Protein AF-A0A969GHV6-F1 (afdb_monomer)

Foldseek 3Di:
DPPLPVVLVVLVLPAQWEFEDVDPTFIDGNNHTQPQLPDLLLSLVVLLQVLLQDKDFLQRSLCLQVVVDDSVVSSVVSVVSVVSCCVRHNQQWDDDPTIIHGDPVGRYHYVNVVVVVVVCVVVVHDDDPNCPSVVVSSVVSCVSNVVVVVVVVVDDPPPDDD

Solvent-accessible surface area (backbone atoms only — not comparable to full-atom values): 9403 Å² total; per-residue (Å²): 140,76,75,74,64,57,62,60,48,52,51,57,72,70,23,45,33,37,39,40,67,89,60,78,81,43,48,28,46,74,84,38,74,51,75,83,63,68,53,65,70,40,48,46,49,52,50,39,31,58,66,52,67,44,77,38,48,48,66,58,52,17,49,70,76,30,63,94,45,57,69,71,56,14,50,52,49,46,52,52,35,51,54,51,44,39,70,61,53,42,75,47,55,43,71,65,98,58,37,35,26,54,30,83,93,47,52,71,35,45,52,60,61,54,49,52,54,52,51,48,67,73,54,77,69,66,80,71,61,93,55,50,50,50,54,53,38,52,53,51,42,51,60,65,49,56,51,55,61,58,54,67,73,64,65,74,81,77,80,86,76,134

Sequence (162 aa):
MPEVKEESRSVFEAAELKLSVLGPLQIEVGGTSCVDLTAQKAQALLVYLGVTARAQDRQLLAGLLWSDSTERLARTSLRKALVQLRQSVGDHILADRQTVSVNRQRTIWIDAHIFERACQRLQGGVPVDPNARERCARRFISIVTSFSAIFARMTPPSLKSG

Mean predicted aligned error: 9.6 Å

Structure (mmCIF, N/CA/C/O backbone):
data_AF-A0A969GHV6-F1
#
_entry.id   AF-A0A969GHV6-F1
#
loop_
_atom_site.group_PDB
_atom_site.id
_atom_site.type_symbol
_atom_site.label_atom_id
_atom_site.label_alt_id
_atom_site.label_comp_id
_atom_site.label_asym_id
_atom_site.label_entity_id
_atom_site.label_seq_id
_atom_site.pdbx_PDB_ins_code
_atom_site.Cartn_x
_atom_site.Cartn_y
_atom_site.Cartn_z
_atom_site.occupancy
_atom_site.B_iso_or_equiv
_atom_site.auth_seq_id
_atom_site.auth_comp_id
_atom_site.auth_asym_id
_atom_site.auth_atom_id
_atom_site.pdbx_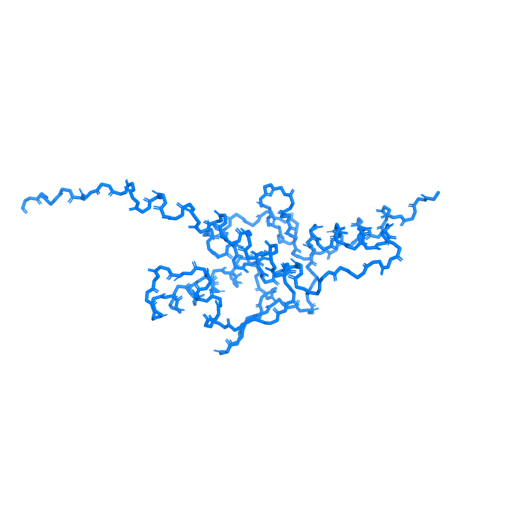PDB_model_num
ATOM 1 N N . MET A 1 1 ? 12.762 -2.367 -34.307 1.00 42.12 1 MET A N 1
ATOM 2 C CA . MET A 1 1 ? 12.340 -3.143 -33.120 1.00 42.12 1 MET A CA 1
ATOM 3 C C . MET A 1 1 ? 11.227 -2.391 -32.380 1.00 42.12 1 MET A C 1
ATOM 5 O O . MET A 1 1 ? 11.559 -1.450 -31.668 1.00 42.12 1 MET A O 1
ATOM 9 N N . PRO A 1 2 ? 9.932 -2.726 -32.574 1.00 46.19 2 PRO A N 1
ATOM 10 C CA . PRO A 1 2 ? 8.808 -2.029 -31.933 1.00 46.19 2 PRO A CA 1
ATOM 11 C C . PRO A 1 2 ? 8.046 -2.839 -30.855 1.00 46.19 2 PRO A C 1
ATOM 13 O O . PRO A 1 2 ? 6.961 -2.436 -30.459 1.00 46.19 2 PRO A O 1
ATOM 16 N N . GLU A 1 3 ? 8.593 -3.936 -30.328 1.00 42.25 3 GLU A N 1
ATOM 17 C CA . GLU A 1 3 ? 7.818 -4.923 -29.543 1.00 42.25 3 GLU A CA 1
ATOM 18 C C . GLU A 1 3 ? 7.562 -4.552 -28.063 1.00 42.25 3 GLU A C 1
ATOM 20 O O . GLU A 1 3 ? 6.762 -5.180 -27.381 1.00 42.25 3 GLU A O 1
ATOM 25 N N . VAL A 1 4 ? 8.185 -3.488 -2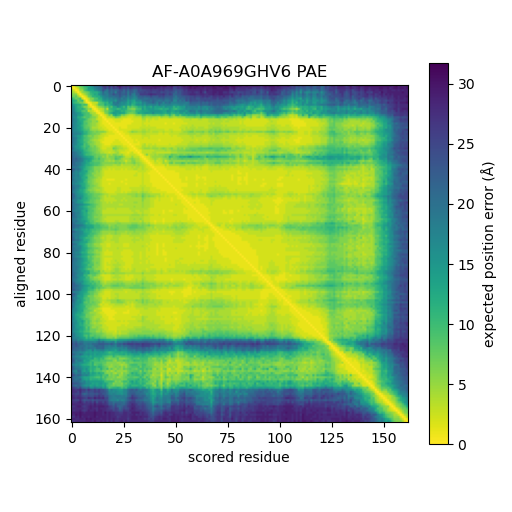7.540 1.00 47.72 4 VAL A N 1
ATOM 26 C CA . VAL A 1 4 ? 8.060 -3.113 -26.110 1.00 47.72 4 VAL A CA 1
ATOM 27 C C . VAL A 1 4 ? 6.791 -2.287 -25.814 1.00 47.72 4 VAL A C 1
ATOM 29 O O . VAL A 1 4 ? 6.353 -2.197 -24.663 1.00 47.72 4 VAL A O 1
ATOM 32 N N . LYS A 1 5 ? 6.171 -1.674 -26.835 1.00 43.12 5 LYS A N 1
ATOM 33 C CA . LYS A 1 5 ? 5.031 -0.754 -26.650 1.00 43.12 5 LYS A CA 1
ATOM 34 C C . LYS A 1 5 ? 3.676 -1.454 -26.470 1.00 43.12 5 LYS A C 1
ATOM 36 O O . LYS A 1 5 ? 2.815 -0.882 -25.807 1.00 43.12 5 LYS A O 1
ATOM 41 N N . GLU A 1 6 ? 3.481 -2.657 -27.007 1.00 42.56 6 GLU A N 1
ATOM 42 C CA . GLU A 1 6 ? 2.169 -3.335 -27.016 1.00 42.56 6 GLU A CA 1
ATOM 43 C C . GLU A 1 6 ? 1.877 -4.148 -25.746 1.00 42.56 6 GLU A C 1
ATOM 45 O O . GLU A 1 6 ? 0.766 -4.077 -25.213 1.00 42.56 6 GLU A O 1
ATOM 50 N N . GLU A 1 7 ? 2.870 -4.830 -25.168 1.00 49.91 7 GLU A N 1
ATOM 51 C CA . GLU A 1 7 ? 2.693 -5.552 -23.894 1.00 49.91 7 GLU A CA 1
ATOM 52 C C . GLU A 1 7 ? 2.400 -4.603 -22.725 1.00 49.91 7 GLU A C 1
ATOM 54 O O . GLU A 1 7 ? 1.548 -4.867 -21.880 1.00 49.91 7 GLU A O 1
ATOM 59 N N . SER A 1 8 ? 3.080 -3.457 -22.681 1.00 52.50 8 SER A N 1
ATOM 60 C CA . SER A 1 8 ? 2.918 -2.508 -21.573 1.00 52.50 8 SER A CA 1
ATOM 61 C C . SER A 1 8 ? 1.558 -1.803 -21.613 1.00 52.50 8 SER A C 1
ATOM 63 O O . SER A 1 8 ? 1.018 -1.454 -20.564 1.00 52.50 8 SER A O 1
ATOM 65 N N . ARG A 1 9 ? 0.995 -1.612 -22.814 1.00 54.91 9 ARG A N 1
ATOM 66 C CA . ARG A 1 9 ? -0.300 -0.953 -23.027 1.00 54.91 9 ARG A CA 1
ATOM 67 C C . ARG A 1 9 ? -1.479 -1.903 -22.798 1.00 54.91 9 ARG A C 1
ATOM 69 O O . ARG A 1 9 ? -2.447 -1.505 -22.161 1.00 54.91 9 ARG A O 1
ATOM 76 N N . SER A 1 10 ? -1.363 -3.164 -23.219 1.00 58.38 10 SER A N 1
ATOM 77 C CA . SER A 1 10 ? -2.401 -4.187 -23.005 1.00 58.38 10 SER A CA 1
ATOM 78 C C . SER A 1 10 ? -2.579 -4.556 -21.527 1.00 58.38 10 SER A C 1
ATOM 80 O O . SER A 1 10 ? -3.706 -4.635 -21.043 1.00 58.38 10 SER A O 1
ATOM 82 N N . VAL A 1 11 ? -1.485 -4.696 -20.767 1.00 61.03 11 VAL A N 1
ATOM 83 C CA . VAL A 1 11 ? -1.553 -4.960 -19.316 1.00 61.03 11 VAL A CA 1
ATOM 84 C C . VAL A 1 11 ? -2.062 -3.738 -18.547 1.00 61.03 11 VAL A C 1
ATOM 86 O O . VAL A 1 11 ? -2.746 -3.887 -17.537 1.00 61.03 11 VAL A O 1
ATOM 89 N N . PHE A 1 12 ? -1.761 -2.526 -19.025 1.00 59.03 12 PHE A N 1
ATOM 90 C CA . PHE A 1 12 ? -2.295 -1.295 -18.447 1.00 59.03 12 PHE A CA 1
ATOM 91 C C . PHE A 1 12 ? -3.809 -1.173 -18.649 1.00 59.03 12 PHE A C 1
ATOM 93 O O . PHE A 1 12 ? -4.502 -0.789 -17.717 1.00 59.03 12 PHE A O 1
ATOM 100 N N . GLU A 1 13 ? -4.348 -1.485 -19.829 1.00 62.91 13 GLU A N 1
ATOM 101 C CA . GLU A 1 13 ? -5.794 -1.385 -20.089 1.00 62.91 13 GLU A CA 1
ATOM 102 C C . GLU A 1 13 ? -6.609 -2.489 -19.398 1.00 62.91 13 GLU A C 1
ATOM 104 O O . GLU A 1 13 ? -7.722 -2.223 -18.955 1.00 62.91 13 GLU A O 1
ATOM 109 N N . ALA A 1 14 ? -6.042 -3.687 -19.223 1.00 69.44 14 ALA A N 1
ATOM 110 C CA . ALA A 1 14 ? -6.721 -4.824 -18.594 1.00 69.44 14 ALA A CA 1
ATOM 111 C C . ALA A 1 14 ? -6.638 -4.860 -17.052 1.00 69.44 14 ALA A C 1
ATOM 113 O O . ALA A 1 14 ? -7.248 -5.727 -16.422 1.00 69.44 14 ALA A O 1
ATOM 114 N N . ALA A 1 15 ? -5.856 -3.976 -16.425 1.00 79.00 15 ALA A N 1
ATOM 115 C CA . ALA A 1 15 ? -5.690 -3.975 -14.976 1.00 79.00 15 ALA A CA 1
ATOM 116 C C . ALA A 1 15 ? -6.899 -3.370 -14.249 1.00 79.00 15 ALA A C 1
ATOM 118 O O . ALA A 1 15 ? -7.284 -2.228 -14.495 1.00 79.00 15 ALA A O 1
ATOM 119 N N . GLU A 1 16 ? -7.446 -4.131 -13.299 1.00 89.44 16 GLU A N 1
ATOM 120 C CA . GLU A 1 16 ? -8.570 -3.717 -12.455 1.00 89.44 16 GLU A CA 1
ATOM 121 C C . GLU A 1 16 ? -8.160 -2.629 -11.447 1.00 89.44 16 GLU A C 1
ATOM 123 O O . GLU A 1 16 ? -8.950 -1.735 -11.166 1.00 89.44 16 GLU A O 1
ATOM 128 N N . LEU A 1 17 ? -6.922 -2.664 -10.943 1.00 92.50 17 LEU A N 1
ATOM 129 C CA . LEU A 1 17 ? -6.349 -1.627 -10.077 1.00 92.50 17 LEU A CA 1
ATOM 130 C C . LEU A 1 17 ? -5.054 -1.089 -10.683 1.00 92.50 17 LEU A C 1
ATOM 132 O O . LEU A 1 17 ? -4.148 -1.865 -10.993 1.00 92.50 17 LEU A O 1
ATOM 136 N N . LYS A 1 18 ? -4.930 0.236 -10.786 1.00 93.00 18 LYS A N 1
ATOM 137 C CA . LYS A 1 18 ? -3.722 0.915 -11.269 1.00 93.00 18 LYS A CA 1
ATOM 138 C C . LYS A 1 18 ? -3.174 1.860 -10.213 1.00 93.00 18 LYS A C 1
ATOM 140 O O . LYS A 1 18 ? -3.923 2.634 -9.619 1.00 93.00 18 LYS A O 1
ATOM 145 N N . LEU A 1 19 ? -1.864 1.791 -10.000 1.00 92.69 19 LEU A N 1
ATOM 146 C CA . LEU A 1 19 ? -1.124 2.646 -9.081 1.00 92.69 19 LEU A CA 1
ATOM 147 C C . LEU A 1 19 ? 0.019 3.332 -9.833 1.00 92.69 19 LEU A C 1
ATOM 149 O O . LEU A 1 19 ? 0.975 2.673 -10.248 1.00 92.69 19 LEU A O 1
ATOM 153 N N . SER A 1 20 ? -0.063 4.653 -9.964 1.00 91.88 20 SER A N 1
ATOM 154 C CA . SER A 1 20 ? 1.038 5.479 -10.466 1.00 91.88 20 SER A CA 1
ATOM 155 C C . SER A 1 20 ? 1.780 6.070 -9.271 1.00 91.88 20 SER A C 1
ATOM 157 O O . SER A 1 20 ? 1.194 6.838 -8.505 1.00 91.88 20 SER A O 1
ATOM 159 N N . VAL A 1 21 ? 3.041 5.678 -9.069 1.00 90.44 21 VAL A N 1
ATOM 160 C CA . VAL A 1 21 ? 3.852 6.047 -7.894 1.00 90.44 21 VAL A CA 1
ATOM 161 C C . VAL A 1 21 ? 5.185 6.708 -8.252 1.00 90.44 21 VAL A C 1
ATOM 163 O O . VAL A 1 21 ? 5.876 7.196 -7.360 1.00 90.44 21 VAL A O 1
ATOM 166 N N . LEU A 1 22 ? 5.556 6.765 -9.536 1.00 85.94 22 LEU A N 1
ATOM 167 C CA . LEU A 1 22 ? 6.760 7.458 -10.026 1.00 85.94 22 LEU A CA 1
ATOM 168 C C . LEU A 1 22 ? 6.527 8.958 -10.301 1.00 85.94 22 LEU A C 1
ATOM 170 O O . LEU A 1 22 ? 7.322 9.613 -10.972 1.00 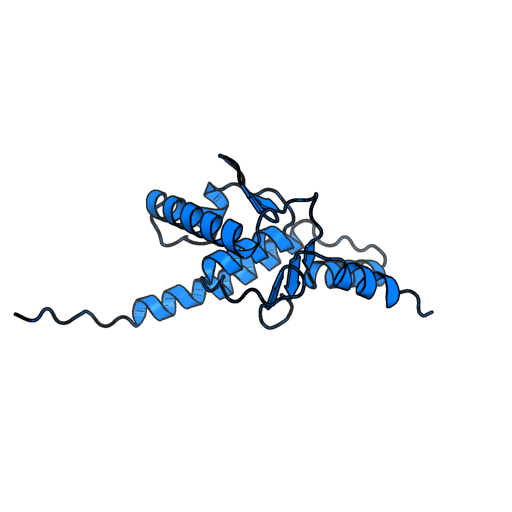85.94 22 LEU A O 1
ATOM 174 N N . GLY A 1 23 ? 5.442 9.508 -9.763 1.00 85.19 23 GLY A N 1
ATOM 175 C CA . GLY A 1 23 ? 5.029 10.904 -9.853 1.00 85.19 23 GLY A CA 1
ATOM 176 C C . GLY A 1 23 ? 4.018 11.216 -8.745 1.00 85.19 23 GLY A C 1
ATOM 177 O O . GLY A 1 23 ? 4.069 10.584 -7.686 1.00 85.19 23 GLY A O 1
ATOM 178 N N . PRO A 1 24 ? 3.083 12.163 -8.951 1.00 86.25 24 PRO A N 1
ATOM 179 C CA . PRO A 1 24 ? 1.937 12.311 -8.060 1.00 86.25 24 PRO A CA 1
ATOM 180 C C . PRO A 1 24 ? 1.195 10.979 -7.922 1.00 86.25 24 PRO A C 1
ATOM 182 O O . PRO A 1 24 ? 0.943 10.313 -8.926 1.00 86.25 24 PRO A O 1
ATOM 185 N N . LEU A 1 25 ? 0.846 10.600 -6.690 1.00 89.12 25 LEU A N 1
ATOM 186 C CA . LEU A 1 25 ? 0.132 9.351 -6.448 1.00 89.12 25 LEU A CA 1
ATOM 187 C C . LEU A 1 25 ? -1.234 9.386 -7.140 1.00 89.12 25 LEU A C 1
ATOM 189 O O . LEU A 1 25 ? -2.077 10.218 -6.803 1.00 89.12 25 LEU A O 1
ATOM 193 N N . GLN A 1 26 ? -1.457 8.451 -8.060 1.00 91.00 26 GLN A N 1
ATOM 194 C CA . GLN A 1 26 ? -2.755 8.221 -8.688 1.00 91.00 26 GLN A CA 1
ATOM 195 C C . GLN A 1 26 ? -3.182 6.777 -8.456 1.00 91.00 26 GLN A C 1
ATOM 197 O O . GLN A 1 26 ? -2.381 5.849 -8.575 1.00 91.00 26 GLN A O 1
ATOM 202 N N . ILE A 1 27 ? -4.449 6.608 -8.091 1.00 92.38 27 ILE A N 1
ATOM 203 C CA . ILE A 1 27 ? -5.060 5.318 -7.786 1.00 92.38 27 ILE A CA 1
ATOM 204 C C . ILE A 1 27 ? -6.308 5.225 -8.650 1.00 92.38 27 ILE A C 1
ATOM 206 O O . ILE A 1 27 ? -7.203 6.053 -8.505 1.00 92.38 27 ILE A O 1
ATOM 210 N N . GLU A 1 28 ? -6.380 4.232 -9.528 1.00 92.81 28 GLU A N 1
ATOM 211 C CA . GLU A 1 28 ? -7.547 3.998 -10.380 1.00 92.81 28 GLU A CA 1
ATOM 212 C C . GLU A 1 28 ? -8.083 2.585 -10.171 1.00 92.81 28 GLU A C 1
ATOM 214 O O . GLU A 1 28 ? -7.313 1.627 -10.153 1.00 92.81 28 GLU A O 1
ATOM 219 N N . VAL A 1 29 ? -9.402 2.452 -10.050 1.00 91.00 29 VAL A N 1
ATOM 220 C CA . VAL A 1 29 ? -10.105 1.170 -9.930 1.00 91.00 29 VAL A CA 1
ATOM 221 C C . VAL A 1 29 ? -11.092 1.061 -11.084 1.00 91.00 29 VAL A C 1
ATOM 223 O O . VAL A 1 29 ? -11.926 1.946 -11.273 1.00 91.00 29 VAL A O 1
ATOM 226 N N . GLY A 1 30 ? -10.970 0.019 -11.906 1.00 88.06 30 GLY A N 1
ATOM 227 C CA . GLY A 1 30 ? -11.794 -0.171 -13.103 1.00 88.06 30 GLY A CA 1
ATOM 228 C C . GLY A 1 30 ? -11.718 1.006 -14.084 1.00 88.06 30 GLY A C 1
ATOM 229 O O . GLY A 1 30 ? -12.714 1.343 -14.713 1.00 88.06 30 GLY A O 1
ATOM 230 N N . GLY A 1 31 ? -10.567 1.686 -14.156 1.00 85.94 31 GLY A N 1
ATOM 231 C CA . GLY A 1 31 ? -10.367 2.881 -14.989 1.00 85.94 31 GLY A CA 1
ATOM 232 C C . GLY A 1 31 ? -10.952 4.182 -14.423 1.00 85.94 31 GLY A C 1
ATOM 233 O O . GLY A 1 31 ? -10.906 5.203 -15.100 1.00 85.94 31 GLY A O 1
ATOM 234 N N . THR A 1 32 ? -11.483 4.173 -13.196 1.00 86.88 32 THR A N 1
ATOM 235 C CA . THR A 1 32 ? -11.998 5.374 -12.519 1.00 86.88 32 THR A CA 1
ATOM 236 C C . THR A 1 32 ? -11.059 5.796 -11.395 1.00 86.88 32 THR A C 1
ATOM 238 O O . THR A 1 32 ? -10.633 4.962 -10.597 1.00 86.88 32 THR A O 1
ATOM 241 N N . SER A 1 33 ? -10.750 7.093 -11.301 1.00 87.31 33 SER A N 1
ATOM 242 C CA . SER A 1 33 ? -9.937 7.634 -10.204 1.00 87.31 33 SER A CA 1
ATOM 243 C C . SER A 1 33 ? -10.596 7.365 -8.847 1.00 87.31 33 SER A C 1
ATOM 245 O O . SER A 1 33 ? -11.771 7.666 -8.635 1.00 87.31 33 SER A O 1
ATOM 247 N N . CYS A 1 34 ? -9.837 6.785 -7.921 1.00 85.94 34 CYS A N 1
ATOM 248 C CA . CYS A 1 34 ? -10.296 6.408 -6.592 1.00 85.94 34 CYS A CA 1
ATOM 249 C C . CYS A 1 34 ? -10.222 7.616 -5.646 1.00 85.94 34 CYS A C 1
ATOM 251 O O . CYS A 1 34 ? -9.245 7.807 -4.919 1.00 85.94 34 CYS A O 1
ATOM 253 N N . VAL A 1 35 ? -11.261 8.452 -5.670 1.00 77.81 35 VAL A N 1
ATOM 254 C CA . VAL A 1 35 ? -11.314 9.703 -4.889 1.00 77.81 35 VAL A CA 1
ATOM 255 C C . VAL A 1 35 ? -11.615 9.452 -3.401 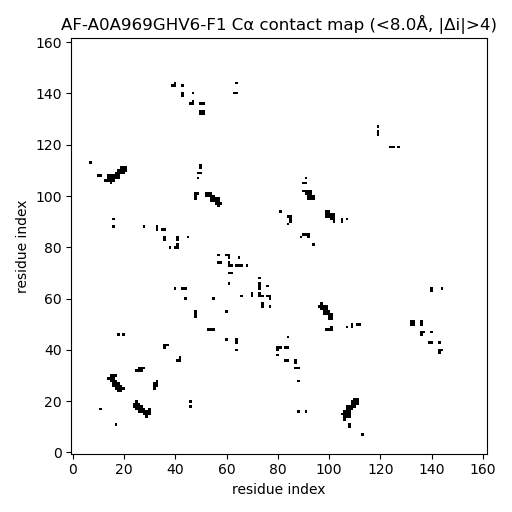1.00 77.81 35 VAL A C 1
ATOM 257 O O . VAL A 1 35 ? -11.213 10.240 -2.547 1.00 77.81 35 VAL A O 1
ATOM 260 N N . ASP A 1 36 ? -12.244 8.323 -3.061 1.00 80.25 36 ASP A N 1
ATOM 261 C CA . ASP A 1 36 ? -12.695 8.020 -1.692 1.00 80.25 36 ASP A CA 1
ATOM 262 C C . ASP A 1 36 ? -11.558 7.629 -0.729 1.00 80.25 36 ASP A C 1
ATOM 264 O O . ASP A 1 36 ? -11.692 7.701 0.500 1.00 80.25 36 ASP A O 1
ATOM 268 N N . LEU A 1 37 ? -10.401 7.226 -1.261 1.00 84.94 37 LEU A N 1
ATOM 269 C CA . LEU A 1 37 ? -9.238 6.868 -0.455 1.00 84.94 37 LEU A CA 1
ATOM 270 C C . LEU A 1 37 ? -8.397 8.110 -0.138 1.00 84.94 37 LEU A C 1
ATOM 272 O O . LEU A 1 37 ? -7.286 8.261 -0.630 1.00 84.94 37 LEU A O 1
ATOM 276 N N . THR A 1 38 ? -8.915 9.005 0.701 1.00 80.88 38 THR A N 1
ATOM 277 C CA . THR A 1 38 ? -8.264 10.289 1.036 1.00 80.88 38 THR A CA 1
ATOM 278 C C . THR A 1 38 ? -7.224 10.193 2.155 1.00 80.88 38 THR A C 1
ATOM 280 O O . THR A 1 38 ? -6.368 11.066 2.305 1.00 80.88 38 THR A O 1
ATOM 283 N N . ALA A 1 39 ? -7.275 9.135 2.968 1.00 86.56 39 ALA A N 1
ATOM 284 C CA . ALA A 1 39 ? -6.385 8.988 4.110 1.00 86.56 39 ALA A CA 1
ATOM 285 C C . ALA A 1 39 ? -4.958 8.652 3.648 1.00 86.56 39 ALA A C 1
ATOM 287 O O . ALA A 1 39 ? -4.689 7.534 3.208 1.00 86.56 39 ALA A O 1
ATOM 288 N N . GLN A 1 40 ? -4.019 9.583 3.843 1.00 88.50 40 GLN A N 1
ATOM 289 C CA . GLN A 1 40 ? -2.615 9.433 3.429 1.00 88.50 40 GLN A CA 1
ATOM 290 C C . GLN A 1 40 ? -1.970 8.128 3.923 1.00 88.50 40 GLN A C 1
ATOM 292 O O . GLN A 1 40 ? -1.261 7.460 3.178 1.00 88.50 40 GLN A O 1
ATOM 297 N N . LYS A 1 41 ? -2.245 7.707 5.167 1.00 89.38 41 LYS A N 1
ATOM 298 C CA . LYS A 1 41 ? -1.706 6.444 5.706 1.00 89.38 41 LYS A CA 1
ATOM 299 C C . LYS A 1 41 ? -2.341 5.198 5.082 1.00 89.38 41 LYS A C 1
ATOM 301 O O . LYS A 1 41 ? -1.674 4.172 4.991 1.00 89.38 41 LYS A O 1
ATOM 306 N N . ALA A 1 42 ? -3.595 5.274 4.636 1.00 91.81 42 ALA A N 1
ATOM 307 C CA . ALA A 1 42 ? -4.238 4.181 3.909 1.00 91.81 42 ALA A CA 1
ATOM 308 C C . ALA A 1 42 ? -3.701 4.091 2.470 1.00 91.81 42 ALA A C 1
ATOM 310 O O . ALA A 1 42 ? -3.366 3.003 2.010 1.00 91.81 42 ALA A O 1
ATOM 311 N N . GLN A 1 43 ? -3.510 5.233 1.804 1.00 92.00 43 GLN A N 1
ATOM 312 C CA . GLN A 1 43 ? -2.820 5.313 0.514 1.00 92.00 43 GLN A CA 1
ATOM 313 C C . GLN A 1 43 ? -1.388 4.757 0.598 1.00 92.00 43 GLN A C 1
ATOM 315 O O . GLN A 1 43 ? -1.003 3.906 -0.200 1.00 92.00 43 GLN A O 1
ATOM 320 N N . ALA A 1 44 ? -0.612 5.170 1.606 1.00 91.44 44 ALA A N 1
ATOM 321 C CA . ALA A 1 44 ? 0.742 4.669 1.833 1.00 91.44 44 ALA A CA 1
ATOM 322 C C . ALA A 1 44 ? 0.771 3.156 2.088 1.00 91.44 44 ALA A C 1
ATOM 324 O O . ALA A 1 44 ? 1.656 2.469 1.583 1.00 91.44 44 ALA A O 1
ATOM 325 N N . LEU A 1 45 ? -0.212 2.626 2.826 1.00 93.75 45 LEU A N 1
ATOM 326 C CA . LEU A 1 45 ? -0.372 1.188 3.028 1.00 93.75 45 LEU A CA 1
ATOM 327 C C . LEU A 1 45 ? -0.603 0.451 1.702 1.00 93.75 45 LEU A C 1
ATOM 329 O O . LEU A 1 45 ? 0.064 -0.551 1.446 1.00 93.75 45 LEU A O 1
ATOM 333 N N . LEU A 1 46 ? -1.504 0.953 0.852 1.00 93.38 46 LEU A N 1
ATOM 334 C CA . LEU A 1 46 ? -1.781 0.366 -0.461 1.00 93.38 46 LEU A CA 1
ATOM 335 C C . LEU A 1 46 ? -0.535 0.353 -1.348 1.00 93.38 46 LEU A C 1
ATOM 337 O O . LEU A 1 46 ? -0.178 -0.691 -1.890 1.00 93.38 46 LEU A O 1
ATOM 341 N N . VAL A 1 47 ? 0.153 1.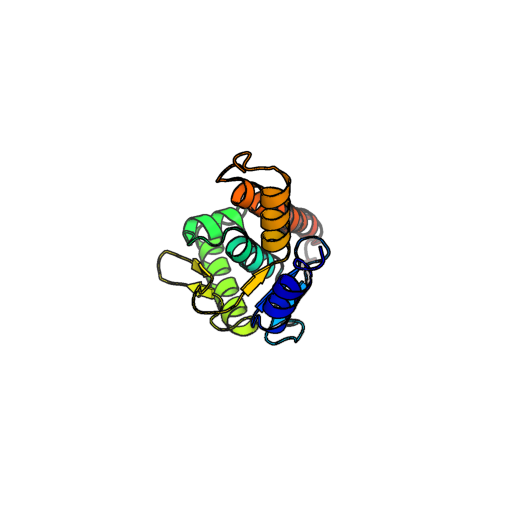492 -1.447 1.00 92.12 47 VAL A N 1
ATOM 342 C CA . VAL A 1 47 ? 1.387 1.624 -2.231 1.00 92.12 47 VAL A CA 1
ATOM 343 C C . VAL A 1 47 ? 2.464 0.680 -1.710 1.00 92.12 47 VAL A C 1
ATOM 345 O O . VAL A 1 47 ? 3.096 -0.022 -2.495 1.00 92.12 47 VAL A O 1
ATOM 348 N N . TYR A 1 48 ? 2.658 0.607 -0.393 1.00 92.62 48 TYR A N 1
ATOM 349 C CA . TYR A 1 48 ? 3.662 -0.270 0.202 1.00 92.62 48 TYR A CA 1
ATOM 350 C C . TYR A 1 48 ? 3.392 -1.748 -0.101 1.00 92.62 48 TYR A C 1
ATOM 352 O O . TYR A 1 48 ? 4.300 -2.474 -0.516 1.00 92.62 48 TYR A O 1
ATOM 360 N N . LEU A 1 49 ? 2.143 -2.193 0.052 1.00 92.94 49 LEU A N 1
ATOM 361 C CA . LEU A 1 49 ? 1.737 -3.563 -0.271 1.00 92.94 49 LEU A CA 1
ATOM 362 C C . LEU A 1 49 ? 1.886 -3.858 -1.767 1.00 92.94 49 LEU A C 1
ATOM 364 O O . LEU A 1 49 ? 2.415 -4.908 -2.132 1.00 92.94 49 LEU A O 1
ATOM 368 N N . GLY A 1 50 ? 1.479 -2.917 -2.622 1.00 91.62 50 GLY A N 1
ATOM 369 C CA . GLY A 1 50 ? 1.620 -3.008 -4.071 1.00 91.62 50 GLY A CA 1
ATOM 370 C C . GLY A 1 50 ? 3.076 -3.147 -4.504 1.00 91.62 50 GLY A C 1
ATOM 371 O O . GLY A 1 50 ? 3.445 -4.130 -5.140 1.00 91.62 50 GLY A O 1
ATOM 372 N N . VAL A 1 51 ? 3.927 -2.199 -4.111 1.00 89.25 51 VAL A N 1
ATOM 373 C CA . VAL A 1 51 ? 5.337 -2.148 -4.522 1.00 89.25 51 VAL A CA 1
ATOM 374 C C . VAL A 1 51 ? 6.117 -3.354 -4.003 1.00 89.25 51 VAL A C 1
ATOM 376 O O . VAL A 1 51 ? 6.898 -3.944 -4.753 1.00 89.25 51 VAL A O 1
ATOM 379 N N . THR A 1 52 ? 5.905 -3.758 -2.748 1.00 88.25 52 THR A N 1
ATOM 380 C CA . THR A 1 52 ? 6.610 -4.923 -2.192 1.00 88.25 52 THR A CA 1
ATOM 381 C C . THR A 1 52 ? 6.093 -6.247 -2.754 1.00 88.25 52 THR A C 1
ATOM 383 O O . THR A 1 52 ? 6.879 -7.187 -2.880 1.00 88.25 52 THR A O 1
ATOM 386 N N . ALA A 1 53 ? 4.806 -6.330 -3.117 1.00 86.88 53 ALA A N 1
ATOM 387 C CA . ALA A 1 53 ? 4.134 -7.525 -3.640 1.00 86.88 53 ALA A CA 1
ATOM 388 C C . ALA A 1 53 ? 4.316 -8.789 -2.765 1.00 86.88 53 ALA A C 1
ATOM 390 O O . ALA A 1 53 ? 4.268 -9.930 -3.248 1.00 86.88 53 ALA A O 1
ATOM 391 N N . ARG A 1 54 ? 4.531 -8.590 -1.458 1.00 88.56 54 ARG A N 1
ATOM 392 C CA . ARG A 1 54 ? 4.732 -9.633 -0.443 1.00 88.56 54 ARG A CA 1
ATOM 393 C C . ARG A 1 54 ? 3.655 -9.533 0.634 1.00 88.56 54 ARG A C 1
ATOM 395 O O . ARG A 1 54 ? 3.075 -8.472 0.843 1.00 88.56 54 ARG A O 1
ATOM 402 N N . ALA A 1 55 ? 3.391 -10.653 1.302 1.00 92.75 55 ALA A N 1
ATOM 403 C CA . ALA A 1 55 ? 2.587 -10.635 2.515 1.00 92.75 55 ALA A CA 1
ATOM 404 C C . ALA A 1 55 ? 3.397 -9.982 3.637 1.00 92.75 55 ALA A C 1
ATOM 406 O O . ALA A 1 55 ? 4.584 -10.263 3.787 1.00 92.75 55 ALA A O 1
ATOM 407 N N . GLN A 1 56 ? 2.751 -9.094 4.382 1.00 94.38 56 GLN A N 1
ATOM 408 C CA . GLN A 1 56 ? 3.364 -8.294 5.431 1.00 94.38 56 GLN A CA 1
ATOM 409 C C . GLN A 1 56 ? 2.637 -8.525 6.745 1.00 94.38 56 GLN A C 1
ATOM 411 O O . GLN A 1 56 ? 1.405 -8.580 6.777 1.00 94.38 56 GLN A O 1
ATOM 416 N N . ASP A 1 57 ? 3.397 -8.636 7.829 1.00 94.38 57 ASP A N 1
ATOM 417 C CA . ASP A 1 57 ? 2.830 -8.779 9.163 1.00 94.38 57 ASP A CA 1
ATOM 418 C C . ASP A 1 57 ? 2.078 -7.499 9.569 1.00 94.38 57 ASP A C 1
ATOM 420 O O . ASP A 1 57 ? 2.531 -6.369 9.353 1.00 94.38 57 ASP A O 1
ATOM 424 N N . ARG A 1 58 ? 0.901 -7.662 10.169 1.00 94.56 58 ARG A N 1
ATOM 425 C CA . ARG A 1 58 ? 0.059 -6.545 10.614 1.00 94.56 58 ARG A CA 1
ATOM 426 C C . ARG A 1 58 ? 0.734 -5.694 11.685 1.00 94.56 58 ARG A C 1
ATOM 428 O O . ARG A 1 58 ? 0.554 -4.481 11.692 1.00 94.56 58 ARG A O 1
ATOM 435 N N . GLN A 1 59 ? 1.481 -6.301 12.597 1.00 91.81 59 GLN A N 1
ATOM 436 C CA . GLN A 1 59 ? 2.264 -5.603 13.610 1.00 91.81 59 GLN A CA 1
ATOM 437 C C . GLN A 1 59 ? 3.380 -4.783 12.958 1.00 91.81 59 GLN A C 1
ATOM 439 O O . GLN A 1 59 ? 3.555 -3.617 13.316 1.00 91.81 59 GLN A O 1
ATOM 444 N N . LEU A 1 60 ? 4.060 -5.338 11.948 1.00 91.88 60 LEU A N 1
ATOM 445 C CA . LEU A 1 60 ? 5.071 -4.607 11.177 1.00 91.88 60 LEU A CA 1
ATOM 446 C C . LEU A 1 60 ? 4.461 -3.389 10.477 1.00 91.88 60 LEU A C 1
ATOM 448 O O . LEU A 1 60 ? 4.970 -2.280 10.623 1.00 91.88 60 LEU A O 1
ATOM 452 N N . LEU A 1 61 ? 3.339 -3.562 9.774 1.00 92.94 61 LEU A N 1
ATOM 453 C CA . LEU A 1 61 ? 2.644 -2.465 9.091 1.00 92.94 61 LEU A CA 1
ATOM 454 C C . LEU A 1 61 ? 2.146 -1.392 10.067 1.00 92.94 61 LEU A C 1
ATOM 456 O O . LEU A 1 61 ? 2.233 -0.198 9.774 1.00 92.94 61 LEU A O 1
ATOM 460 N N . ALA A 1 62 ? 1.641 -1.807 11.234 1.00 92.56 62 ALA A N 1
ATOM 461 C CA . ALA A 1 62 ? 1.191 -0.895 12.278 1.00 92.56 62 ALA A CA 1
ATOM 462 C C . ALA A 1 62 ? 2.349 -0.034 12.807 1.00 92.56 62 ALA A C 1
ATOM 464 O O . ALA A 1 62 ? 2.222 1.189 12.855 1.00 92.56 62 ALA A O 1
ATOM 465 N N . GLY A 1 63 ? 3.484 -0.655 13.143 1.00 90.50 63 GLY A N 1
ATOM 466 C CA . GLY A 1 63 ? 4.675 0.055 13.613 1.00 90.50 63 GLY A CA 1
ATOM 467 C C . GLY A 1 63 ? 5.323 0.929 12.538 1.00 90.50 63 GLY A C 1
ATOM 468 O O . GLY A 1 63 ? 5.862 1.986 12.847 1.00 90.50 63 GLY A O 1
ATOM 469 N N . LEU A 1 64 ? 5.231 0.527 11.268 1.00 89.88 64 LEU A N 1
ATOM 470 C CA . LEU A 1 64 ? 5.814 1.262 10.148 1.00 89.88 64 LEU A CA 1
ATOM 471 C C . LEU A 1 64 ? 5.045 2.552 9.816 1.00 89.88 64 LEU A C 1
ATOM 473 O O . LEU A 1 64 ? 5.662 3.579 9.554 1.00 89.88 64 LEU A O 1
ATOM 477 N N . LEU A 1 65 ? 3.709 2.511 9.816 1.00 89.94 65 LEU A N 1
ATOM 478 C CA . LEU A 1 65 ? 2.858 3.645 9.416 1.00 89.94 65 LEU A CA 1
ATOM 479 C C . LEU A 1 65 ? 2.395 4.515 10.597 1.00 89.94 65 LEU A C 1
ATOM 481 O O . LEU A 1 65 ? 2.037 5.684 10.420 1.00 89.94 65 LEU A O 1
ATOM 485 N N . TRP A 1 66 ? 2.371 3.962 11.810 1.00 91.88 66 TRP A N 1
ATOM 486 C CA . TRP A 1 66 ? 1.972 4.648 13.042 1.00 91.88 66 TRP A CA 1
ATOM 487 C C . TRP A 1 66 ? 3.042 4.504 14.131 1.00 91.88 66 TRP A C 1
ATOM 489 O O . TRP A 1 66 ? 2.713 4.227 15.281 1.00 91.88 66 TRP A O 1
ATOM 499 N N . SER A 1 67 ? 4.309 4.729 13.769 1.00 87.25 67 SER A N 1
ATOM 500 C CA . SER A 1 67 ? 5.471 4.656 14.672 1.00 87.25 67 SER A CA 1
ATOM 501 C C . SER A 1 67 ? 5.326 5.490 15.945 1.00 87.25 67 SER A C 1
ATOM 503 O O . SER A 1 67 ? 5.800 5.089 17.001 1.00 87.25 67 SER A O 1
ATOM 505 N N . ASP A 1 68 ? 4.635 6.627 15.854 1.00 86.56 68 ASP A N 1
ATOM 506 C CA . ASP A 1 68 ? 4.491 7.586 16.958 1.00 86.56 68 ASP A CA 1
ATOM 507 C C . ASP A 1 68 ? 3.290 7.269 17.870 1.00 86.56 68 ASP A C 1
ATOM 509 O O . ASP A 1 68 ? 2.955 8.028 18.776 1.00 86.56 68 ASP A O 1
ATOM 513 N N . SER A 1 69 ? 2.574 6.175 17.601 1.00 88.94 69 SER A N 1
ATOM 514 C CA . SER A 1 69 ? 1.402 5.742 18.365 1.00 88.94 69 SER A CA 1
ATOM 515 C C . SER A 1 69 ? 1.733 4.550 19.25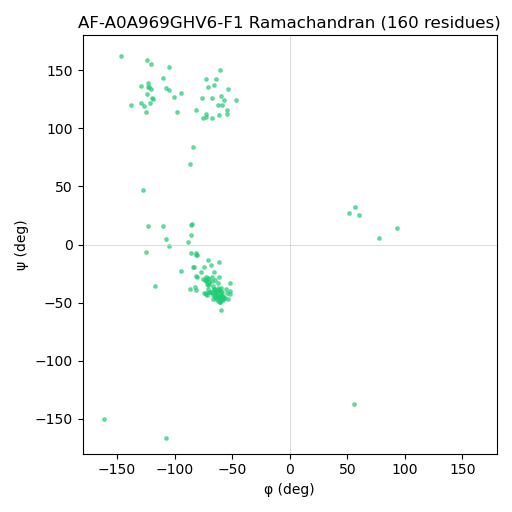3 1.00 88.94 69 SER A C 1
ATOM 517 O O . SER A 1 69 ? 2.575 3.719 18.926 1.00 88.94 69 SER A O 1
ATOM 519 N N . THR A 1 70 ? 0.998 4.399 20.357 1.00 92.19 70 THR A N 1
ATOM 520 C CA . THR A 1 70 ? 1.055 3.155 21.137 1.00 92.19 70 THR A CA 1
ATOM 521 C C . THR A 1 70 ? 0.610 1.971 20.279 1.00 92.19 70 THR A C 1
ATOM 523 O O . THR A 1 70 ? -0.251 2.120 19.408 1.00 92.19 70 THR A O 1
ATOM 526 N N . GLU A 1 71 ? 1.130 0.775 20.555 1.00 89.50 71 GLU A N 1
ATOM 527 C CA . GLU A 1 71 ? 0.826 -0.428 19.769 1.00 89.50 71 GLU A CA 1
ATOM 528 C C . GLU A 1 71 ? -0.689 -0.664 19.613 1.00 89.50 71 GLU A C 1
ATOM 530 O O . GLU A 1 71 ? -1.193 -0.928 18.518 1.00 89.50 71 GLU A O 1
ATOM 535 N N . ARG A 1 72 ? -1.454 -0.481 20.697 1.00 92.12 72 ARG A N 1
ATOM 536 C CA . ARG A 1 72 ? -2.917 -0.624 20.695 1.00 92.12 72 ARG A CA 1
ATOM 537 C C . ARG A 1 72 ? -3.597 0.360 19.735 1.00 92.12 72 ARG A C 1
ATOM 539 O O . ARG A 1 72 ? -4.514 -0.022 19.000 1.00 92.12 72 ARG A O 1
ATOM 546 N N . LEU A 1 73 ? -3.160 1.621 19.730 1.00 91.69 73 LEU A N 1
ATOM 547 C CA . LEU A 1 73 ? -3.687 2.653 18.833 1.00 91.69 73 LEU A CA 1
ATOM 548 C C . LEU A 1 73 ? -3.262 2.408 17.381 1.00 91.69 73 LEU A C 1
ATOM 550 O O . LEU A 1 73 ? -4.096 2.521 16.479 1.00 91.69 73 LEU A O 1
ATOM 554 N N . ALA A 1 74 ? -2.011 2.007 17.154 1.00 92.44 74 ALA A N 1
ATOM 555 C CA . ALA A 1 74 ? -1.487 1.668 15.835 1.00 92.44 74 ALA A CA 1
ATOM 556 C C . ALA A 1 74 ? -2.278 0.512 15.199 1.00 92.44 74 ALA A C 1
ATOM 558 O O . ALA A 1 74 ? -2.758 0.628 14.073 1.00 92.44 74 ALA A O 1
ATOM 559 N N . ARG A 1 75 ? -2.535 -0.569 15.949 1.00 91.94 75 ARG A N 1
ATOM 560 C CA . ARG A 1 75 ? -3.343 -1.714 15.486 1.00 91.94 75 ARG A CA 1
ATOM 561 C C . ARG A 1 75 ? -4.793 -1.336 15.186 1.00 91.94 75 ARG A C 1
ATOM 563 O O . ARG A 1 75 ? -5.363 -1.806 14.199 1.00 91.94 75 ARG A O 1
ATOM 570 N N . THR A 1 76 ? -5.388 -0.482 16.017 1.00 93.81 76 THR A N 1
ATOM 571 C CA . THR A 1 76 ? -6.748 0.036 15.792 1.00 93.81 76 THR A CA 1
ATOM 572 C C . THR A 1 76 ? -6.808 0.868 14.511 1.00 93.81 76 THR A C 1
ATOM 574 O O . THR A 1 76 ? -7.727 0.711 13.707 1.00 93.81 76 THR A O 1
ATOM 577 N N . SER A 1 77 ? -5.799 1.709 14.286 1.00 93.19 77 SER A N 1
ATOM 578 C CA . SER A 1 77 ? -5.695 2.559 13.099 1.00 93.19 77 SER A CA 1
ATOM 579 C C . SER A 1 77 ? -5.455 1.739 11.834 1.00 93.19 77 SER A C 1
ATOM 581 O O . SER A 1 77 ? -6.128 1.967 10.831 1.00 93.19 77 SER A O 1
ATOM 583 N N . L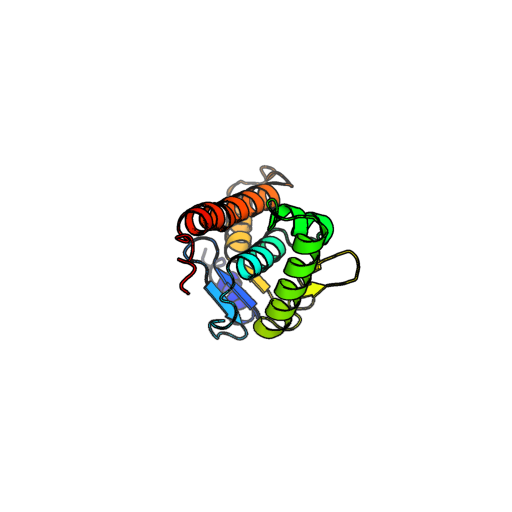EU A 1 78 ? -4.602 0.710 11.905 1.00 94.31 78 LEU A N 1
ATOM 584 C CA . LEU A 1 78 ? -4.413 -0.251 10.820 1.00 94.31 78 LEU A CA 1
ATOM 585 C C . LEU A 1 78 ? -5.726 -0.949 10.457 1.00 94.31 78 LEU A C 1
ATOM 587 O O . LEU A 1 78 ? -6.054 -1.064 9.281 1.00 94.31 78 LEU A O 1
ATOM 591 N N . ARG A 1 79 ? -6.514 -1.391 11.446 1.00 93.38 79 ARG A N 1
ATOM 592 C CA . ARG A 1 79 ? -7.823 -2.005 11.178 1.00 93.38 79 ARG A CA 1
ATOM 593 C C . ARG A 1 79 ? -8.749 -1.049 10.423 1.00 93.38 79 ARG A C 1
ATOM 595 O O . ARG A 1 79 ? -9.375 -1.479 9.461 1.00 93.38 79 ARG A O 1
ATOM 602 N N . LYS A 1 80 ? -8.818 0.222 10.829 1.00 93.56 80 LYS A N 1
ATOM 603 C CA . LYS A 1 80 ? -9.622 1.243 10.135 1.00 93.56 80 LYS A CA 1
ATOM 604 C C . LYS A 1 80 ? -9.132 1.475 8.703 1.00 93.56 80 LYS A C 1
ATOM 606 O O . LYS A 1 80 ? -9.943 1.456 7.786 1.00 93.56 80 LYS A O 1
ATOM 611 N N . ALA A 1 81 ? -7.819 1.608 8.510 1.00 93.56 81 ALA A N 1
ATOM 612 C CA . ALA A 1 81 ? -7.221 1.782 7.188 1.00 93.56 81 ALA A CA 1
ATOM 613 C C . ALA A 1 81 ? -7.525 0.597 6.257 1.00 93.56 81 ALA A C 1
ATOM 615 O O . ALA A 1 81 ? -7.868 0.802 5.101 1.00 93.56 81 ALA A O 1
ATOM 616 N N . LEU A 1 82 ? -7.469 -0.639 6.762 1.00 93.69 82 LEU A N 1
ATOM 617 C CA . LEU A 1 82 ? -7.802 -1.832 5.978 1.00 93.69 82 LEU A CA 1
ATOM 618 C C . LEU A 1 82 ? -9.283 -1.906 5.597 1.00 93.69 82 LEU A C 1
ATOM 620 O O . LEU A 1 82 ? -9.599 -2.360 4.502 1.00 93.69 82 LEU A O 1
ATOM 624 N N . VAL A 1 83 ? -10.188 -1.461 6.475 1.00 92.62 83 VAL A N 1
ATOM 625 C CA . VAL A 1 83 ? -11.619 -1.361 6.142 1.00 92.62 83 VAL A CA 1
ATOM 626 C C . VAL A 1 83 ? -11.829 -0.347 5.021 1.00 92.62 83 VAL A C 1
ATOM 628 O O . VAL A 1 83 ? -12.496 -0.673 4.044 1.00 92.62 83 VAL A O 1
ATOM 631 N N . GLN A 1 84 ? -11.211 0.832 5.123 1.00 91.50 84 GLN A N 1
ATOM 632 C CA . GLN A 1 84 ? -11.289 1.853 4.077 1.00 91.50 84 GLN A CA 1
ATOM 633 C C . GLN A 1 84 ? -10.709 1.340 2.753 1.00 91.50 84 GLN A C 1
ATOM 635 O O . GLN A 1 84 ? -11.344 1.474 1.717 1.00 91.50 84 GLN A O 1
ATOM 640 N N . LEU A 1 85 ? -9.552 0.670 2.782 1.00 92.12 85 LEU A N 1
ATOM 641 C CA . LEU A 1 85 ? -8.974 0.059 1.585 1.00 92.12 85 LEU A CA 1
ATOM 642 C C . LEU A 1 85 ? -9.919 -0.954 0.946 1.00 92.12 85 LEU A C 1
ATOM 644 O O . LEU A 1 85 ? -10.135 -0.900 -0.257 1.00 92.12 85 LEU A O 1
ATOM 648 N N . ARG A 1 86 ? -10.530 -1.840 1.735 1.00 90.81 86 ARG A N 1
ATOM 649 C CA . ARG A 1 86 ? -11.485 -2.820 1.204 1.00 90.81 86 ARG A CA 1
ATOM 650 C C . ARG A 1 86 ? -12.711 -2.155 0.567 1.00 90.81 86 ARG A C 1
ATOM 652 O O . ARG A 1 86 ? -13.255 -2.688 -0.389 1.00 90.81 86 ARG A O 1
ATOM 659 N N . GLN A 1 87 ? -13.150 -1.009 1.084 1.00 90.12 87 GLN A N 1
ATOM 660 C CA . GLN A 1 87 ? -14.254 -0.244 0.497 1.00 90.12 87 GLN A CA 1
ATOM 661 C C . GLN A 1 87 ? -13.841 0.448 -0.807 1.00 90.12 87 GLN A C 1
ATOM 663 O O . GLN A 1 87 ? -14.600 0.430 -1.767 1.00 90.12 87 GLN A O 1
ATOM 668 N N . SER A 1 88 ? -12.637 1.020 -0.850 1.00 91.00 88 SER A N 1
ATOM 669 C CA . SER A 1 88 ? -12.158 1.817 -1.983 1.00 91.00 88 SER A CA 1
ATOM 670 C C . SER A 1 88 ? -11.601 0.982 -3.140 1.00 91.00 88 SER A C 1
ATOM 672 O O . SER A 1 88 ? -11.775 1.352 -4.295 1.00 91.00 88 SER A O 1
ATOM 674 N N . VAL A 1 89 ? -10.918 -0.128 -2.845 1.00 90.31 89 VAL A N 1
ATOM 675 C CA . VAL A 1 89 ? -10.250 -0.990 -3.839 1.00 90.31 89 VAL A CA 1
ATOM 676 C C . VAL A 1 89 ? -10.727 -2.446 -3.778 1.00 90.31 89 VAL A C 1
ATOM 678 O O . VAL A 1 89 ? -10.071 -3.342 -4.299 1.00 90.31 89 VAL A O 1
ATOM 681 N N . GLY A 1 90 ? -11.852 -2.728 -3.121 1.00 88.44 90 GLY A N 1
ATOM 682 C CA . GLY A 1 90 ? -12.451 -4.064 -3.104 1.00 88.44 90 GLY A CA 1
ATOM 683 C C . GLY A 1 90 ? -11.507 -5.171 -2.614 1.00 88.44 90 GLY A C 1
ATOM 684 O O . GLY A 1 90 ? -10.753 -5.012 -1.650 1.00 88.44 90 GLY A O 1
ATOM 685 N N . ASP A 1 91 ? -11.540 -6.312 -3.306 1.00 90.12 91 ASP A N 1
ATOM 686 C CA . ASP A 1 91 ? -10.755 -7.507 -2.973 1.00 90.12 91 ASP A CA 1
ATOM 687 C C . ASP A 1 91 ? -9.325 -7.494 -3.552 1.00 90.12 91 ASP A C 1
ATOM 689 O O . ASP A 1 91 ? -8.679 -8.542 -3.613 1.00 90.12 91 ASP A O 1
ATOM 693 N N . HIS A 1 92 ? -8.795 -6.333 -3.962 1.00 92.94 92 HIS A N 1
ATOM 694 C CA . HIS A 1 92 ? -7.383 -6.195 -4.353 1.00 92.94 92 HIS A CA 1
ATOM 695 C C . HIS A 1 92 ? -6.418 -6.356 -3.173 1.00 92.94 92 HIS A C 1
ATOM 697 O O . HIS A 1 92 ? -5.235 -6.632 -3.377 1.00 92.94 92 HIS A O 1
ATOM 703 N N . ILE A 1 93 ? -6.919 -6.227 -1.941 1.00 93.12 93 ILE A N 1
ATOM 704 C CA . ILE A 1 93 ? -6.160 -6.431 -0.708 1.00 93.12 93 ILE A CA 1
ATOM 705 C C . ILE A 1 93 ? -6.778 -7.572 0.095 1.00 93.12 93 ILE A C 1
ATOM 707 O O . ILE A 1 93 ? -7.956 -7.548 0.452 1.00 93.12 93 ILE A O 1
ATOM 711 N N . LEU A 1 94 ? -5.948 -8.557 0.423 1.00 93.31 94 LEU A N 1
ATOM 712 C CA . LEU A 1 94 ? -6.288 -9.664 1.303 1.00 93.31 94 LEU A CA 1
ATOM 713 C C . LEU A 1 94 ? -5.709 -9.384 2.684 1.00 93.31 94 LEU A C 1
ATOM 715 O O . LEU A 1 94 ? -4.516 -9.122 2.831 1.00 93.31 94 LEU A O 1
ATOM 719 N N . ALA A 1 95 ? -6.555 -9.452 3.703 1.00 92.88 95 ALA A N 1
ATOM 720 C CA . ALA A 1 95 ? -6.147 -9.272 5.084 1.00 92.88 95 ALA A CA 1
ATOM 721 C C . ALA A 1 95 ? -6.679 -10.428 5.926 1.00 92.88 95 ALA A C 1
ATOM 723 O O . ALA A 1 95 ? -7.890 -10.632 6.008 1.00 92.88 95 ALA A O 1
ATOM 724 N N . ASP A 1 96 ? -5.774 -11.143 6.585 1.00 88.69 96 ASP A N 1
ATOM 725 C CA . ASP A 1 96 ? -6.105 -12.162 7.575 1.00 88.69 96 ASP A CA 1
ATOM 726 C C . ASP A 1 96 ? -5.775 -11.661 8.999 1.00 88.69 96 ASP A C 1
ATOM 728 O O . ASP A 1 96 ? -5.612 -10.454 9.241 1.00 88.69 96 ASP A O 1
ATOM 732 N N . ARG A 1 97 ? -5.754 -12.574 9.981 1.00 87.88 97 ARG A N 1
ATOM 733 C CA . ARG A 1 97 ? -5.489 -12.246 11.392 1.00 87.88 97 ARG A CA 1
ATOM 734 C C . ARG A 1 97 ? -4.052 -11.783 11.657 1.00 87.88 97 ARG A C 1
ATOM 736 O O . ARG A 1 97 ? -3.858 -11.024 12.603 1.00 87.88 97 ARG A O 1
ATOM 743 N N . GLN A 1 98 ? -3.083 -12.219 10.860 1.00 91.44 98 GLN A N 1
ATOM 744 C CA . GLN A 1 98 ? -1.648 -11.989 11.038 1.00 91.44 98 GLN A CA 1
ATOM 745 C C . GLN A 1 98 ? -1.036 -11.173 9.900 1.00 91.44 98 GLN A C 1
ATOM 747 O O . GLN A 1 98 ? -0.194 -10.320 10.162 1.00 91.44 98 GLN A O 1
ATOM 752 N N . THR A 1 99 ? -1.494 -11.361 8.663 1.00 94.38 99 THR A N 1
ATOM 753 C CA . THR A 1 99 ? -0.877 -10.765 7.479 1.00 94.38 99 THR A CA 1
ATOM 754 C C . THR A 1 99 ? -1.837 -9.925 6.645 1.00 94.38 99 THR A C 1
ATOM 756 O O . THR A 1 99 ? -3.066 -10.033 6.726 1.00 94.38 99 THR A O 1
ATOM 759 N N . VAL A 1 100 ? -1.247 -9.038 5.848 1.00 95.50 100 VAL A N 1
ATOM 760 C CA . VAL A 1 100 ? -1.908 -8.292 4.779 1.00 95.50 100 VAL A CA 1
ATOM 761 C C . VAL A 1 100 ? -1.087 -8.453 3.508 1.00 95.50 100 VAL A C 1
ATOM 763 O O . VAL A 1 100 ? 0.139 -8.365 3.538 1.00 95.50 100 VAL A O 1
ATOM 766 N N . SER A 1 101 ? -1.751 -8.684 2.383 1.00 93.94 101 SER A N 1
ATOM 767 C CA . SER A 1 101 ? -1.110 -8.855 1.084 1.00 93.94 101 SER A CA 1
ATOM 768 C C . SER A 1 101 ? -1.977 -8.307 -0.043 1.00 93.94 101 SER A C 1
ATOM 770 O O . SER A 1 101 ? -3.180 -8.104 0.116 1.00 93.94 101 SER A O 1
ATOM 772 N N . VAL A 1 102 ? -1.363 -8.077 -1.200 1.00 93.44 102 VAL A N 1
ATOM 773 C CA . VAL A 1 102 ? -2.108 -7.879 -2.445 1.00 93.44 102 VAL A CA 1
ATOM 774 C C . VAL A 1 102 ? -2.706 -9.198 -2.928 1.00 93.44 102 VAL A C 1
ATOM 776 O O . VAL A 1 102 ? -2.077 -10.255 -2.825 1.00 93.44 102 VAL A O 1
ATOM 779 N N . ASN A 1 103 ? -3.912 -9.141 -3.483 1.00 92.62 103 ASN A N 1
ATOM 780 C CA . ASN A 1 103 ? -4.560 -10.302 -4.070 1.00 92.62 103 ASN A CA 1
ATOM 781 C C . ASN A 1 103 ? -3.936 -10.640 -5.428 1.00 92.62 103 ASN A C 1
ATOM 783 O O . ASN A 1 103 ? -4.160 -9.941 -6.411 1.00 92.62 103 ASN A O 1
ATOM 787 N N . ARG A 1 104 ? -3.189 -11.746 -5.498 1.00 87.00 104 ARG A N 1
ATOM 788 C CA . ARG A 1 104 ? -2.527 -12.191 -6.738 1.00 87.00 104 ARG A CA 1
ATOM 789 C C . ARG A 1 104 ? -3.482 -12.730 -7.803 1.00 87.00 104 ARG A C 1
ATOM 791 O O . ARG A 1 104 ? -3.063 -12.896 -8.940 1.00 87.00 104 ARG A O 1
ATOM 798 N N . GLN A 1 105 ? -4.734 -13.014 -7.447 1.00 88.94 105 GLN A N 1
ATOM 799 C CA . GLN A 1 105 ? -5.764 -13.430 -8.405 1.00 88.94 105 GLN A CA 1
ATOM 800 C C . GLN A 1 105 ? -6.396 -12.240 -9.136 1.00 88.94 105 GLN A C 1
ATOM 802 O O . GLN A 1 105 ? -7.199 -12.433 -10.042 1.00 88.94 105 GLN A O 1
ATOM 807 N N . ARG A 1 106 ? -6.059 -11.014 -8.726 1.00 89.75 106 ARG A N 1
ATOM 808 C CA . ARG A 1 106 ? -6.568 -9.773 -9.297 1.00 89.75 106 ARG A CA 1
ATOM 809 C C . ARG A 1 106 ? -5.453 -9.062 -10.051 1.00 89.75 106 ARG A C 1
ATOM 811 O O . ARG A 1 106 ? -4.302 -9.061 -9.613 1.00 89.75 106 ARG A O 1
ATOM 818 N N . THR A 1 107 ? -5.795 -8.425 -11.163 1.00 90.06 107 THR A N 1
ATOM 819 C CA . THR A 1 107 ? -4.806 -7.722 -11.983 1.00 90.06 107 THR A CA 1
ATOM 820 C C . THR A 1 107 ? -4.520 -6.353 -11.382 1.00 90.06 107 THR A C 1
ATOM 822 O O . THR A 1 107 ? -5.399 -5.495 -11.324 1.00 90.06 107 THR A O 1
ATOM 825 N N . ILE A 1 108 ? -3.278 -6.153 -10.943 1.00 91.38 108 ILE A N 1
ATOM 826 C CA . ILE A 1 108 ? -2.797 -4.884 -10.396 1.00 91.38 108 ILE A CA 1
ATOM 827 C C . ILE A 1 108 ? -1.644 -4.400 -11.267 1.00 91.38 108 ILE A C 1
ATOM 829 O O . ILE A 1 108 ? -0.665 -5.121 -11.472 1.00 91.38 108 ILE A O 1
ATOM 833 N N . TRP A 1 109 ? -1.752 -3.171 -11.756 1.00 92.19 109 TRP A N 1
ATOM 834 C CA . TRP A 1 109 ? -0.695 -2.495 -12.491 1.00 92.19 109 TRP A CA 1
ATOM 835 C C . TRP A 1 109 ? -0.024 -1.442 -11.612 1.00 92.19 109 TRP A C 1
ATOM 837 O O . TRP A 1 109 ? -0.697 -0.659 -10.943 1.00 92.19 109 TRP A O 1
ATOM 847 N N . ILE A 1 110 ? 1.310 -1.429 -11.613 1.00 91.50 110 ILE A N 1
ATOM 848 C CA . ILE A 1 110 ? 2.121 -0.475 -10.853 1.00 91.50 110 ILE A CA 1
ATOM 849 C C . ILE A 1 110 ? 3.275 -0.015 -11.741 1.00 91.50 110 ILE A C 1
ATOM 851 O O . ILE A 1 110 ? 4.103 -0.836 -12.146 1.00 91.50 110 ILE A O 1
ATOM 855 N N . ASP A 1 111 ? 3.359 1.284 -12.019 1.00 89.44 111 ASP A N 1
ATOM 856 C CA . ASP A 1 111 ? 4.401 1.870 -12.878 1.00 89.44 111 ASP A CA 1
ATOM 857 C C . ASP A 1 111 ? 5.829 1.536 -12.407 1.00 89.44 111 ASP A C 1
ATOM 859 O O . ASP A 1 111 ? 6.691 1.207 -13.223 1.00 89.44 111 ASP A O 1
ATOM 863 N N . ALA A 1 112 ? 6.068 1.507 -11.093 1.00 88.06 112 ALA A N 1
ATOM 864 C CA . ALA A 1 112 ? 7.347 1.134 -10.499 1.00 88.06 112 ALA A CA 1
ATOM 865 C C . ALA A 1 112 ? 7.789 -0.291 -10.869 1.00 88.06 112 ALA A C 1
ATOM 867 O O . ALA A 1 112 ? 8.973 -0.518 -11.116 1.00 88.06 112 ALA A O 1
ATOM 868 N N . HIS A 1 113 ? 6.860 -1.252 -10.955 1.00 88.50 113 HIS A N 1
ATOM 869 C CA . HIS A 1 113 ? 7.191 -2.617 -11.384 1.00 88.50 113 HIS A CA 1
ATOM 870 C C . HIS A 1 113 ? 7.528 -2.677 -12.873 1.00 88.50 113 HIS A C 1
ATOM 872 O O . HIS A 1 113 ? 8.398 -3.453 -13.268 1.00 88.50 113 HIS A O 1
ATOM 878 N N . ILE A 1 114 ? 6.863 -1.866 -13.700 1.00 87.94 114 ILE A N 1
ATOM 879 C CA . ILE A 1 114 ? 7.161 -1.777 -15.134 1.00 87.94 114 ILE A CA 1
ATOM 880 C C . ILE A 1 114 ? 8.545 -1.164 -15.348 1.00 87.94 114 ILE A C 1
ATOM 882 O O . ILE A 1 114 ? 9.355 -1.720 -16.091 1.00 87.94 114 ILE A O 1
ATOM 886 N N . PHE A 1 115 ? 8.837 -0.065 -14.652 1.00 84.38 115 PHE A N 1
ATOM 887 C CA . PHE A 1 115 ? 10.132 0.602 -14.702 1.00 84.38 115 PHE A CA 1
ATOM 888 C C . PHE A 1 115 ? 11.266 -0.325 -14.256 1.00 84.38 115 PHE A C 1
ATOM 890 O O . PHE A 1 115 ? 12.254 -0.480 -14.969 1.00 84.38 115 PHE A O 1
ATOM 897 N N . GLU A 1 116 ? 11.103 -1.016 -13.126 1.00 83.75 116 GLU A N 1
ATOM 898 C CA . GLU A 1 116 ? 12.106 -1.958 -12.626 1.00 83.75 116 GLU A CA 1
ATOM 899 C C . GLU A 1 116 ? 12.380 -3.093 -13.626 1.00 83.75 116 GLU A C 1
ATOM 901 O O . GLU A 1 116 ? 13.540 -3.395 -13.911 1.00 83.75 116 GLU A O 1
ATOM 906 N N . ARG A 1 117 ? 11.333 -3.684 -14.223 1.00 83.50 117 ARG A N 1
ATOM 907 C CA . ARG A 1 117 ? 11.484 -4.708 -15.273 1.00 83.50 117 ARG A CA 1
ATOM 908 C C . ARG A 1 117 ? 12.201 -4.160 -16.508 1.00 83.50 117 ARG A C 1
ATOM 910 O O . ARG A 1 117 ? 13.007 -4.869 -17.108 1.00 83.50 117 ARG A O 1
ATOM 917 N N . ALA A 1 118 ? 11.924 -2.917 -16.903 1.00 83.94 118 ALA A N 1
ATOM 918 C CA . ALA A 1 118 ? 12.608 -2.271 -18.021 1.00 83.94 118 ALA A CA 1
ATOM 919 C C . ALA A 1 118 ? 14.101 -2.061 -17.721 1.00 83.94 118 ALA A C 1
ATOM 921 O O . ALA A 1 118 ? 14.943 -2.417 -18.546 1.00 83.94 118 ALA A O 1
ATOM 922 N N . CYS A 1 119 ? 14.444 -1.576 -16.524 1.00 82.56 119 CYS A N 1
ATOM 923 C CA . CYS A 1 119 ? 15.834 -1.429 -16.090 1.00 82.56 119 CYS A CA 1
ATOM 924 C C . CYS A 1 119 ? 16.578 -2.770 -16.065 1.00 82.56 119 CYS A C 1
ATOM 926 O O . CYS A 1 119 ? 17.692 -2.848 -16.575 1.00 82.56 119 CYS A O 1
ATOM 928 N N . GLN A 1 120 ? 15.959 -3.833 -15.543 1.00 80.06 120 GLN A N 1
ATOM 929 C CA . GLN A 1 120 ? 16.561 -5.173 -15.503 1.00 80.06 120 GLN A CA 1
ATOM 930 C C . GLN A 1 120 ? 16.914 -5.701 -16.899 1.00 80.06 120 GLN A C 1
ATOM 932 O O . GLN A 1 120 ? 17.991 -6.264 -17.090 1.00 80.06 120 GLN A O 1
ATOM 937 N N . ARG A 1 121 ? 16.037 -5.480 -17.888 1.00 80.75 121 ARG A N 1
ATOM 938 C CA . ARG A 1 121 ? 16.280 -5.881 -19.284 1.00 80.75 121 ARG A CA 1
ATOM 939 C C . ARG A 1 121 ? 17.448 -5.121 -19.915 1.00 80.75 121 ARG A C 1
ATOM 941 O O . ARG A 1 121 ? 18.213 -5.711 -20.667 1.00 80.75 121 ARG A O 1
ATOM 948 N N . LEU A 1 122 ? 17.594 -3.833 -19.602 1.00 81.31 122 LEU A N 1
ATOM 949 C CA . LEU A 1 122 ? 18.674 -2.993 -20.132 1.00 81.31 122 LEU A CA 1
ATOM 950 C C . LEU A 1 122 ? 20.029 -3.269 -19.465 1.00 81.31 122 LEU A C 1
ATOM 952 O O . LEU A 1 122 ? 21.065 -3.107 -20.100 1.00 81.31 122 LEU A O 1
ATOM 956 N N . GLN A 1 123 ? 20.033 -3.690 -18.199 1.00 74.12 123 GLN A N 1
ATOM 957 C CA . GLN A 1 123 ? 21.252 -3.897 -17.408 1.00 74.12 123 GLN A CA 1
ATOM 958 C C . GLN A 1 123 ? 21.898 -5.282 -17.590 1.00 74.12 123 GLN A C 1
ATOM 960 O O . GLN A 1 123 ? 22.831 -5.613 -16.864 1.00 74.12 123 GLN A O 1
ATOM 965 N N . GLY A 1 124 ? 21.431 -6.106 -18.535 1.00 62.81 124 GLY A N 1
ATOM 966 C CA . GLY A 1 124 ? 22.115 -7.351 -18.912 1.00 62.81 124 GLY A CA 1
ATOM 967 C C . GLY A 1 124 ? 22.278 -8.381 -17.785 1.00 62.81 124 GLY A C 1
ATOM 968 O O . GLY A 1 124 ? 23.197 -9.191 -17.840 1.00 62.81 124 GLY A O 1
ATOM 969 N N . GLY A 1 125 ? 21.415 -8.366 -16.761 1.00 59.06 125 GLY A N 1
ATOM 970 C CA . GLY A 1 125 ? 21.440 -9.355 -15.677 1.00 59.06 125 GLY A CA 1
ATOM 971 C C . GLY A 1 125 ? 22.255 -8.979 -14.434 1.00 59.06 125 GLY A C 1
ATOM 972 O O . GLY A 1 125 ? 22.496 -9.853 -13.602 1.00 59.06 125 GLY A O 1
ATOM 973 N N . VAL A 1 126 ? 22.648 -7.710 -14.250 1.00 58.72 126 VAL A N 1
ATOM 974 C CA . VAL A 1 126 ? 23.154 -7.251 -12.942 1.00 58.72 126 VAL A CA 1
ATOM 975 C C . VAL A 1 126 ? 22.078 -7.513 -11.875 1.00 58.72 126 VAL A C 1
ATOM 977 O O . VAL A 1 126 ? 20.941 -7.058 -12.045 1.00 58.72 126 VAL A O 1
ATOM 980 N N . PRO A 1 127 ? 22.388 -8.244 -10.785 1.00 56.59 127 PRO A N 1
ATOM 981 C CA . PRO A 1 127 ? 21.407 -8.544 -9.753 1.00 56.59 127 PRO A CA 1
ATOM 982 C C . PRO A 1 127 ? 20.895 -7.252 -9.113 1.00 56.59 127 PRO A C 1
ATOM 984 O O . PRO A 1 127 ? 21.624 -6.560 -8.403 1.00 56.59 127 PRO A O 1
ATOM 987 N N . VAL A 1 128 ? 19.625 -6.927 -9.355 1.00 66.69 128 VAL A N 1
ATOM 988 C CA . VAL A 1 128 ? 18.930 -5.893 -8.588 1.00 66.69 128 VAL A CA 1
ATOM 989 C C . VAL A 1 128 ? 18.786 -6.425 -7.171 1.00 66.69 128 VAL A C 1
ATOM 991 O O . VAL A 1 128 ? 18.287 -7.532 -6.969 1.00 66.69 128 VAL A O 1
ATOM 994 N N . ASP A 1 129 ? 19.257 -5.647 -6.199 1.00 71.25 129 ASP A N 1
ATOM 995 C CA . ASP A 1 129 ? 19.192 -6.003 -4.786 1.00 71.25 129 ASP A CA 1
ATOM 996 C C . ASP A 1 129 ? 17.783 -6.523 -4.422 1.00 71.25 129 ASP A C 1
ATOM 998 O O . ASP A 1 129 ? 16.795 -5.813 -4.648 1.00 71.25 129 ASP A O 1
ATOM 1002 N N . PRO A 1 130 ? 17.662 -7.735 -3.847 1.00 67.06 130 PRO A N 1
ATOM 1003 C CA . PRO A 1 130 ? 16.373 -8.372 -3.572 1.00 67.06 130 PRO A CA 1
ATOM 1004 C C . PRO A 1 130 ? 15.483 -7.582 -2.598 1.00 67.06 130 PRO A C 1
ATOM 1006 O O . PRO A 1 130 ? 14.279 -7.845 -2.518 1.00 67.06 130 PRO A O 1
ATOM 1009 N N . ASN A 1 131 ? 16.054 -6.614 -1.874 1.00 75.62 131 ASN A N 1
ATOM 1010 C CA . ASN A 1 131 ? 15.367 -5.718 -0.949 1.00 75.62 131 ASN A CA 1
ATOM 1011 C C . ASN A 1 131 ? 15.235 -4.282 -1.482 1.00 75.62 131 ASN A C 1
ATOM 1013 O O . ASN A 1 131 ? 14.735 -3.414 -0.762 1.00 75.62 131 ASN A O 1
ATOM 1017 N N . ALA A 1 132 ? 15.640 -4.002 -2.727 1.00 75.44 132 ALA A N 1
ATOM 1018 C CA . ALA A 1 132 ? 15.517 -2.675 -3.337 1.00 75.44 132 ALA A CA 1
ATOM 1019 C C . ALA A 1 132 ? 14.077 -2.151 -3.258 1.00 75.44 132 ALA A C 1
ATOM 1021 O O . ALA A 1 132 ? 13.850 -1.037 -2.784 1.00 75.44 132 ALA A O 1
ATOM 1022 N N . ARG A 1 133 ? 13.099 -2.995 -3.614 1.00 76.62 133 ARG A N 1
ATOM 1023 C CA . ARG A 1 133 ? 11.666 -2.672 -3.529 1.00 76.62 133 ARG A CA 1
ATOM 1024 C C . ARG A 1 133 ? 11.249 -2.256 -2.128 1.00 76.62 133 ARG A C 1
ATOM 1026 O O . ARG A 1 133 ? 10.557 -1.258 -1.958 1.00 76.62 133 ARG A O 1
ATOM 1033 N N . GLU A 1 134 ? 11.689 -3.004 -1.121 1.00 78.56 134 GLU A N 1
ATOM 1034 C CA . GLU A 1 134 ? 11.336 -2.721 0.265 1.00 78.56 134 GLU A CA 1
ATOM 1035 C C . GLU A 1 134 ? 11.994 -1.434 0.766 1.00 78.56 134 GLU A C 1
ATOM 1037 O O . GLU A 1 134 ? 11.326 -0.617 1.398 1.00 78.56 134 GLU A O 1
ATOM 1042 N N . ARG A 1 135 ? 13.265 -1.180 0.427 1.00 77.38 135 ARG A N 1
ATOM 1043 C CA . ARG A 1 135 ? 13.925 0.090 0.765 1.00 77.38 135 ARG A CA 1
ATOM 1044 C C . ARG A 1 135 ? 13.238 1.288 0.118 1.00 77.38 135 ARG A C 1
ATOM 1046 O O . ARG A 1 135 ? 12.976 2.274 0.806 1.00 77.38 135 ARG A O 1
ATOM 1053 N N . CYS A 1 136 ? 12.916 1.200 -1.172 1.00 75.06 136 CYS A N 1
ATOM 1054 C CA . CYS A 1 136 ? 12.193 2.250 -1.887 1.00 75.06 136 CYS A CA 1
ATOM 1055 C C . CYS A 1 136 ? 10.808 2.486 -1.268 1.00 75.06 136 CYS A C 1
ATOM 1057 O O . CYS A 1 136 ? 10.454 3.627 -0.973 1.00 75.06 136 CYS A O 1
ATOM 1059 N N . ALA A 1 137 ? 10.063 1.417 -0.972 1.00 76.31 137 ALA A N 1
ATOM 1060 C CA . ALA A 1 137 ? 8.743 1.512 -0.356 1.00 76.31 137 ALA A CA 1
ATOM 1061 C C . ALA A 1 137 ? 8.797 2.104 1.067 1.00 76.31 137 ALA A C 1
ATOM 1063 O O . ALA A 1 137 ? 7.968 2.940 1.426 1.00 76.31 137 ALA A O 1
ATOM 1064 N N . ARG A 1 138 ? 9.804 1.749 1.878 1.00 76.31 138 ARG A N 1
ATOM 1065 C CA . ARG A 1 138 ? 10.016 2.352 3.208 1.00 76.31 138 ARG A CA 1
ATOM 1066 C C . ARG A 1 138 ? 10.371 3.834 3.115 1.00 76.31 138 ARG A C 1
ATOM 1068 O O . ARG A 1 138 ? 9.910 4.621 3.939 1.00 76.31 138 ARG A O 1
ATOM 1075 N N . ARG A 1 139 ? 11.164 4.232 2.115 1.00 74.69 139 ARG A N 1
ATOM 1076 C CA . ARG A 1 139 ? 11.486 5.646 1.879 1.00 74.69 139 ARG A CA 1
ATOM 1077 C C . ARG A 1 139 ? 10.245 6.442 1.484 1.00 74.69 139 ARG A C 1
ATOM 1079 O O . ARG A 1 139 ? 10.070 7.545 1.990 1.00 74.69 139 ARG A O 1
ATOM 1086 N N . PHE A 1 140 ? 9.367 5.863 0.666 1.00 71.44 140 PHE A N 1
ATOM 1087 C CA . PHE A 1 140 ? 8.072 6.458 0.333 1.00 71.44 140 PHE A CA 1
ATOM 1088 C C . PHE A 1 140 ? 7.201 6.658 1.579 1.00 71.44 14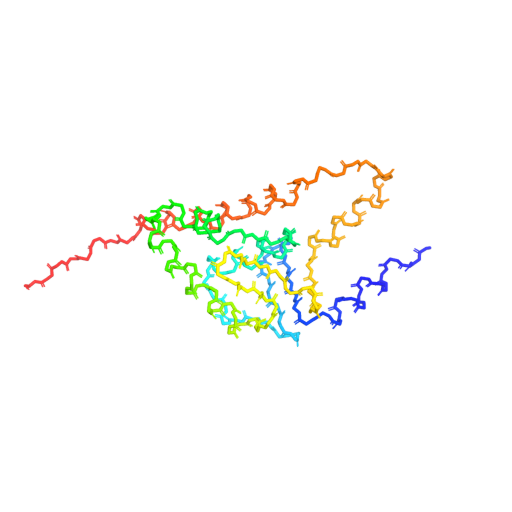0 PHE A C 1
ATOM 1090 O O . PHE A 1 140 ? 6.708 7.760 1.807 1.00 71.44 140 PHE A O 1
ATOM 1097 N N . ILE A 1 141 ? 7.087 5.637 2.440 1.00 74.88 141 ILE A N 1
ATOM 1098 C CA . ILE A 1 141 ? 6.364 5.771 3.714 1.00 74.88 141 ILE A CA 1
ATOM 1099 C C . ILE A 1 141 ? 6.947 6.903 4.552 1.00 74.88 141 ILE A C 1
ATOM 1101 O O . ILE A 1 141 ? 6.180 7.730 5.026 1.00 74.88 141 ILE A O 1
ATOM 1105 N N . SER A 1 142 ? 8.276 6.983 4.679 1.00 68.31 142 SER A N 1
ATOM 1106 C CA . SER A 1 142 ? 8.925 8.067 5.421 1.00 68.31 142 SER A CA 1
ATOM 1107 C C . SER A 1 142 ? 8.495 9.443 4.914 1.00 68.31 142 SER A C 1
ATOM 1109 O O . SER A 1 142 ? 8.227 10.312 5.729 1.00 68.31 142 SER A O 1
ATOM 1111 N N . ILE A 1 143 ? 8.391 9.648 3.598 1.00 69.38 143 ILE A N 1
ATOM 1112 C CA . ILE A 1 143 ? 7.962 10.932 3.022 1.00 69.38 143 ILE A CA 1
ATOM 1113 C C . ILE A 1 143 ? 6.509 11.246 3.412 1.00 69.38 143 ILE A C 1
ATOM 1115 O O . ILE A 1 143 ? 6.214 12.363 3.836 1.00 69.38 143 ILE A O 1
ATOM 1119 N N . VAL A 1 144 ? 5.612 10.258 3.334 1.00 67.88 144 VAL A N 1
ATOM 1120 C CA . VAL A 1 144 ? 4.185 10.434 3.656 1.00 67.88 144 VAL A CA 1
ATOM 1121 C C . VAL A 1 144 ? 3.955 10.621 5.161 1.00 67.88 144 VAL A C 1
ATOM 1123 O O . VAL A 1 144 ? 3.127 11.430 5.573 1.00 67.88 144 VAL A O 1
ATOM 1126 N N . THR A 1 145 ? 4.697 9.913 6.015 1.00 65.38 145 THR A N 1
ATOM 1127 C CA . THR A 1 145 ? 4.539 10.012 7.472 1.00 65.38 145 THR A CA 1
ATOM 1128 C C . THR A 1 145 ? 5.240 11.233 8.061 1.00 65.38 145 THR A C 1
ATOM 1130 O O . THR A 1 145 ? 4.753 11.772 9.054 1.00 65.38 145 THR A O 1
ATOM 1133 N N . SER A 1 146 ? 6.321 11.729 7.444 1.00 62.56 146 SER A N 1
ATOM 1134 C CA . SER A 1 146 ? 7.022 12.942 7.893 1.00 62.56 146 SER A CA 1
ATOM 1135 C C . SER A 1 146 ? 6.140 14.197 7.862 1.00 62.56 146 SER A C 1
ATOM 1137 O O . SER A 1 146 ? 6.322 15.081 8.699 1.00 62.56 146 SER A O 1
ATOM 1139 N N . PHE A 1 147 ? 5.135 14.267 6.983 1.00 50.12 147 PHE A N 1
ATOM 1140 C CA . PHE A 1 147 ? 4.188 15.391 6.955 1.00 50.12 147 PHE A CA 1
ATOM 1141 C C . PHE A 1 147 ? 3.190 15.385 8.126 1.00 50.12 147 PHE A C 1
ATOM 1143 O O . PHE A 1 147 ? 2.779 16.450 8.589 1.00 50.12 147 PHE A O 1
ATOM 1150 N N . SER A 1 148 ? 2.862 14.216 8.688 1.00 50.03 148 SER A N 1
ATOM 1151 C CA . SER A 1 148 ? 1.971 14.120 9.855 1.00 50.03 148 SER A CA 1
ATOM 1152 C C . SER A 1 148 ? 2.578 14.771 11.108 1.00 50.03 148 SER A C 1
ATOM 1154 O O . SER A 1 148 ? 1.835 15.305 11.930 1.00 50.03 148 SER A O 1
ATOM 1156 N N . ALA A 1 149 ? 3.910 14.770 11.242 1.00 45.47 149 ALA A N 1
ATOM 1157 C CA . ALA A 1 149 ? 4.618 15.414 12.352 1.00 45.47 149 ALA A CA 1
ATOM 1158 C C . ALA A 1 149 ? 4.628 16.951 12.243 1.00 45.47 149 ALA A C 1
ATOM 1160 O O . ALA A 1 149 ? 4.611 17.646 13.260 1.00 45.47 149 ALA A O 1
ATOM 1161 N N . ILE A 1 150 ? 4.612 17.487 11.018 1.00 45.72 150 ILE A N 1
ATOM 1162 C CA . ILE A 1 150 ? 4.529 18.933 10.766 1.00 45.72 150 ILE A CA 1
ATOM 1163 C C . ILE A 1 150 ? 3.118 19.441 11.090 1.00 45.72 150 ILE A C 1
ATOM 1165 O O . ILE A 1 150 ? 2.974 20.448 11.778 1.00 45.72 150 ILE A O 1
ATOM 1169 N N . PHE A 1 151 ? 2.073 18.707 10.689 1.00 40.56 151 PHE A N 1
ATOM 1170 C CA . PHE A 1 151 ? 0.686 19.114 10.945 1.00 40.56 151 PHE A CA 1
ATOM 1171 C C . PHE A 1 151 ? 0.282 18.980 12.427 1.00 40.56 151 PHE A C 1
ATOM 1173 O O . PHE A 1 151 ? -0.428 19.835 12.949 1.00 40.56 151 PHE A O 1
ATOM 1180 N N . ALA A 1 152 ? 0.798 17.975 13.148 1.00 45.59 152 ALA A N 1
ATOM 1181 C CA . ALA A 1 152 ? 0.553 17.817 14.589 1.00 45.59 152 ALA A CA 1
ATOM 1182 C C . ALA A 1 152 ? 1.163 18.943 15.451 1.00 45.59 152 ALA A C 1
ATOM 1184 O O . ALA A 1 152 ? 0.677 19.209 16.548 1.00 45.59 152 ALA A O 1
ATOM 1185 N N . ARG A 1 153 ? 2.197 19.642 14.959 1.00 44.12 153 ARG A N 1
ATOM 1186 C CA . ARG A 1 153 ? 2.748 20.849 15.607 1.00 44.12 153 ARG A CA 1
ATOM 1187 C C . ARG A 1 153 ? 1.962 22.129 15.303 1.00 44.12 153 ARG A C 1
ATOM 1189 O O . ARG A 1 153 ? 2.241 23.149 15.923 1.00 44.12 153 ARG A O 1
ATOM 1196 N N . MET A 1 154 ? 1.004 22.089 14.377 1.00 40.19 154 MET A N 1
ATOM 1197 C CA . MET A 1 154 ? 0.246 23.258 13.914 1.00 40.19 154 MET A CA 1
ATOM 1198 C C . MET A 1 154 ? -1.189 23.335 14.450 1.00 40.19 154 MET A C 1
ATOM 1200 O O . MET A 1 154 ? -1.874 24.310 14.158 1.00 40.19 154 MET A O 1
ATOM 1204 N N . THR A 1 155 ? -1.657 22.375 15.254 1.00 40.44 155 THR A N 1
ATOM 1205 C CA . THR A 1 155 ? -2.921 22.525 15.995 1.00 40.44 155 THR A CA 1
ATOM 1206 C C . THR A 1 155 ? -2.733 23.512 17.153 1.00 40.44 155 THR A C 1
ATOM 1208 O O . THR A 1 155 ? -2.043 23.163 18.116 1.00 40.44 155 THR A O 1
ATOM 1211 N N . PRO A 1 156 ? -3.322 24.725 17.110 1.00 41.03 156 PRO A N 1
ATOM 1212 C CA . PRO A 1 156 ? -3.299 25.616 18.261 1.00 41.03 156 PRO A CA 1
ATOM 1213 C C . PRO A 1 156 ? -4.080 24.966 19.415 1.00 41.03 156 PRO A C 1
ATOM 1215 O O . PRO A 1 156 ? -5.107 24.323 19.166 1.00 41.03 156 PRO A O 1
ATOM 1218 N N . PRO A 1 157 ? -3.629 25.109 20.675 1.00 44.00 157 PRO A N 1
ATOM 1219 C CA . PRO A 1 157 ? -4.405 24.650 21.814 1.00 44.00 157 PRO A CA 1
ATOM 1220 C C . PRO A 1 157 ? -5.748 25.378 21.797 1.00 44.00 157 PRO A C 1
ATOM 1222 O O . PRO A 1 157 ? -5.807 26.607 21.819 1.00 44.00 157 PRO A O 1
ATOM 1225 N N . SER A 1 158 ? -6.828 24.607 21.710 1.00 47.44 158 SER A N 1
ATOM 1226 C CA . SER A 1 158 ? -8.189 25.113 21.813 1.00 47.44 158 SER A CA 1
ATOM 1227 C C . SER A 1 158 ? -8.308 25.891 23.122 1.00 47.44 158 SER A C 1
ATOM 1229 O O . SER A 1 158 ? -8.147 25.320 24.204 1.00 47.44 158 SER A O 1
ATOM 1231 N N . LEU A 1 159 ? -8.552 27.198 23.017 1.00 45.59 159 LEU A N 1
ATOM 1232 C CA . LEU A 1 159 ? -8.949 28.042 24.136 1.00 45.59 159 LEU A CA 1
ATOM 1233 C C . LEU A 1 159 ? -10.181 27.398 24.779 1.00 45.59 159 LEU A C 1
ATOM 1235 O O . LEU A 1 159 ? -11.239 27.305 24.159 1.00 45.59 159 LEU A O 1
ATOM 1239 N N . LYS A 1 160 ? -10.018 26.899 26.006 1.00 41.56 160 LYS A N 1
ATOM 1240 C CA . LYS A 1 160 ? -11.146 26.554 26.866 1.00 41.56 160 LYS A CA 1
ATOM 1241 C C . LYS A 1 160 ? -11.840 27.863 27.228 1.00 41.56 160 LYS A C 1
ATOM 1243 O O . LYS A 1 160 ? -11.281 28.668 27.968 1.00 41.56 160 LYS A O 1
ATOM 1248 N N . SER A 1 161 ? -13.023 28.067 26.671 1.00 44.00 161 SER A N 1
ATOM 1249 C CA . SER A 1 161 ? -13.936 29.143 27.038 1.00 44.00 161 SER A CA 1
ATOM 1250 C C . SER A 1 161 ? -14.934 28.617 28.066 1.00 44.00 161 SER A C 1
ATOM 1252 O O . SER A 1 161 ? -15.571 27.604 27.785 1.00 44.00 161 SER A O 1
ATOM 1254 N N . GLY A 1 162 ? -15.096 29.353 29.171 1.00 41.97 162 GLY 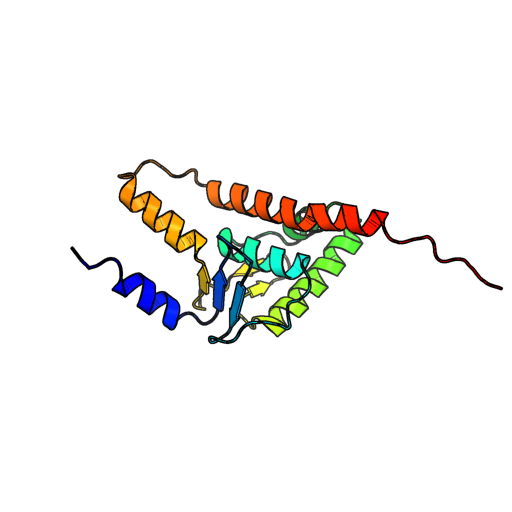A N 1
ATOM 1255 C CA . GLY A 1 162 ? -16.311 29.372 30.001 1.00 41.97 162 GLY A CA 1
ATOM 1256 C C . GLY A 1 162 ? -16.427 28.285 31.050 1.00 41.97 162 GLY A C 1
ATOM 1257 O O . GLY A 1 162 ? -16.897 27.187 30.690 1.00 41.97 162 GLY A O 1
#

Secondary structure (DSSP, 8-state):
--THHHHHHHHHHH-SEEEE-SSS-EEEETTEE--S---HHHHHHHHHHHHH-S-EEHHHHHHHH-TTS-HHHHHHHHHHHHHHHHHHHGGGEEE-SSEEEE-TTS-EEEHHHHHHHHHHHHTTT----TTHHHHHHHHHHHHHHHHHHHHHTS--------

pLDDT: mean 79.13, std 17.13, range [40.19, 95.5]

Radius of gyration: 18.02 Å; Cα contacts (8 Å, |Δi|>4): 176; chains: 1; bounding box: 40×43×63 Å

Nearest PDB structures (foldseek):
  8hvr-assembly1_J  TM=6.735E-01  e=2.028E-04  Streptomyces coelicolor A3(2)
  2ff4-assembly1_A  TM=5.901E-01  e=2.483E-03  Mycobacterium tuberculosis H37Rv
  6i6n-assembly1_A  TM=5.052E-01  e=1.342E+00  Papaver somniferum
  5x13-assembly1_A  TM=3.905E-01  e=1.063E+00  Bacillus spizizenii str. W23
  5x12-assembly1_A-2  TM=3.912E-01  e=1.508E+00  Bacillus spizizenii str. W23